Protein AF-A0A260ZCW2-F1 (afdb_monomer_lite)

InterPro domains:
  IPR050774 KCMF1 and Dystrophin [PTHR12268] (75-144)

Radius of gyration: 24.16 Å; chains: 1; bounding box: 41×25×76 Å

Structure (mmCIF, N/CA/C/O backbone):
data_AF-A0A260ZCW2-F1
#
_entry.id   AF-A0A260ZCW2-F1
#
loop_
_atom_site.group_PDB
_atom_site.id
_atom_site.type_symbol
_atom_site.label_atom_id
_atom_site.label_alt_id
_atom_site.label_comp_id
_atom_site.label_asym_id
_atom_site.label_entity_id
_atom_site.label_seq_id
_atom_site.pdbx_PDB_ins_code
_atom_site.Cartn_x
_atom_site.Cartn_y
_atom_site.Cartn_z
_atom_site.occupancy
_atom_site.B_iso_or_equiv
_atom_site.auth_seq_id
_atom_site.auth_comp_id
_atom_site.auth_asym_id
_atom_site.auth_atom_id
_atom_site.pdbx_PDB_model_num
ATOM 1 N N . MET A 1 1 ? -13.246 6.838 28.185 1.00 70.56 1 MET A N 1
ATOM 2 C CA . MET A 1 1 ? -12.648 7.931 27.379 1.00 70.56 1 MET A CA 1
ATOM 3 C C . MET A 1 1 ? -11.267 7.578 26.841 1.00 70.56 1 MET A C 1
ATOM 5 O O . MET A 1 1 ? -11.079 7.734 25.648 1.00 70.56 1 MET A O 1
ATOM 9 N N . GLN A 1 2 ? -10.339 7.052 27.652 1.00 87.06 2 GLN A N 1
ATOM 10 C CA . GLN A 1 2 ? -8.963 6.752 27.208 1.00 87.06 2 GLN A CA 1
ATOM 11 C C . GLN A 1 2 ? -8.869 5.871 25.945 1.00 87.06 2 GLN A C 1
ATOM 13 O O . GLN A 1 2 ? -8.070 6.169 25.069 1.00 87.06 2 GLN A O 1
ATOM 18 N N . ARG A 1 3 ? -9.716 4.841 25.800 1.00 87.38 3 ARG A N 1
ATOM 19 C CA . ARG A 1 3 ? -9.720 3.965 24.610 1.00 87.38 3 ARG A CA 1
ATOM 20 C C . ARG A 1 3 ? -10.188 4.645 23.323 1.00 87.38 3 ARG A C 1
ATOM 22 O O . ARG A 1 3 ? -9.660 4.364 22.256 1.00 87.38 3 ARG A O 1
ATOM 29 N N . LEU A 1 4 ? -11.162 5.549 23.421 1.00 90.38 4 LEU A N 1
ATOM 30 C CA . LEU A 1 4 ? -11.624 6.317 22.262 1.00 90.38 4 LEU A CA 1
ATOM 31 C C . LEU A 1 4 ? -10.545 7.315 21.823 1.00 90.38 4 LEU A C 1
ATOM 33 O O . LEU A 1 4 ? -10.254 7.416 20.640 1.00 90.38 4 LEU A O 1
ATOM 37 N N . GLN A 1 5 ? -9.885 7.962 22.788 1.00 92.50 5 GLN A N 1
ATOM 38 C CA . GLN A 1 5 ? -8.739 8.840 22.528 1.00 92.50 5 GLN A CA 1
ATOM 39 C C . GLN A 1 5 ? -7.556 8.078 21.910 1.00 92.50 5 GLN A C 1
ATOM 41 O O . GLN A 1 5 ? -6.869 8.604 21.040 1.00 92.50 5 GLN A O 1
ATOM 46 N N . GLU A 1 6 ? -7.317 6.837 22.342 1.00 94.81 6 GLU A N 1
ATOM 47 C CA . GLU A 1 6 ? -6.320 5.946 21.739 1.00 94.81 6 GLU A CA 1
ATOM 48 C C . GLU A 1 6 ? -6.648 5.668 20.264 1.00 94.81 6 GLU A C 1
ATOM 50 O O . GLU A 1 6 ? -5.778 5.837 19.413 1.00 94.81 6 GLU A O 1
ATOM 55 N N . LEU A 1 7 ? -7.904 5.326 19.948 1.00 95.75 7 LEU A N 1
ATOM 56 C CA . LEU A 1 7 ? -8.348 5.125 18.565 1.00 95.75 7 LEU A CA 1
ATOM 57 C C . LEU A 1 7 ? -8.179 6.397 17.720 1.00 95.75 7 LEU A C 1
ATOM 59 O O . LEU A 1 7 ? -7.641 6.323 16.618 1.00 95.75 7 LEU A O 1
ATOM 63 N N . GLU A 1 8 ? -8.612 7.554 18.224 1.00 95.81 8 GLU A N 1
ATOM 64 C CA . GLU A 1 8 ? -8.483 8.844 17.530 1.00 95.81 8 GLU A CA 1
ATOM 65 C C . GLU A 1 8 ? -7.018 9.188 17.233 1.00 95.81 8 GLU A C 1
ATOM 67 O O . GLU A 1 8 ? -6.690 9.617 16.125 1.00 95.81 8 GLU A O 1
ATOM 72 N N . ARG A 1 9 ? -6.120 8.950 18.197 1.00 97.19 9 ARG A N 1
ATOM 73 C CA . ARG A 1 9 ? -4.679 9.153 18.017 1.00 97.19 9 ARG A CA 1
ATOM 74 C C . ARG A 1 9 ? -4.112 8.217 16.951 1.00 97.19 9 ARG A C 1
ATOM 76 O O . ARG A 1 9 ? -3.419 8.689 16.053 1.00 97.19 9 ARG A O 1
ATOM 83 N N . ASN A 1 10 ? -4.425 6.923 17.031 1.00 97.94 10 ASN A N 1
ATOM 84 C CA . ASN A 1 10 ? -3.945 5.933 16.068 1.00 97.94 10 ASN A CA 1
ATOM 85 C C . ASN A 1 10 ? -4.466 6.248 14.653 1.00 97.94 10 ASN A C 1
ATOM 87 O O . ASN A 1 10 ? -3.725 6.129 13.679 1.00 97.94 10 ASN A O 1
ATOM 91 N N . LEU A 1 11 ? -5.718 6.710 14.528 1.00 98.19 11 LEU A N 1
ATOM 92 C CA . LEU A 1 11 ? -6.293 7.158 13.256 1.00 98.19 11 LEU A CA 1
ATOM 93 C C . LEU A 1 11 ? -5.526 8.348 12.678 1.00 98.19 11 LEU A C 1
ATOM 95 O O . LEU A 1 11 ? -5.175 8.319 11.499 1.00 98.19 11 LEU A O 1
ATOM 99 N N . ALA A 1 12 ? -5.246 9.371 13.487 1.00 98.00 12 ALA A N 1
ATOM 100 C CA . ALA A 1 12 ? -4.507 10.547 13.038 1.00 98.00 12 ALA A CA 1
ATOM 101 C C . ALA A 1 12 ? -3.088 10.184 12.567 1.00 98.00 12 ALA A C 1
ATOM 103 O O . ALA A 1 12 ? -2.667 10.601 11.489 1.00 98.00 12 ALA A O 1
ATOM 104 N N . GLU A 1 13 ? -2.373 9.361 13.335 1.00 97.88 13 GLU A N 1
ATOM 105 C CA . GLU A 1 13 ? -1.031 8.891 12.982 1.00 97.88 13 GLU A CA 1
ATOM 106 C C . GLU A 1 13 ? -1.046 8.064 11.688 1.00 97.88 13 GLU A C 1
ATOM 108 O O . GLU A 1 13 ? -0.305 8.355 10.747 1.00 97.88 13 GLU A O 1
ATOM 113 N N . CYS A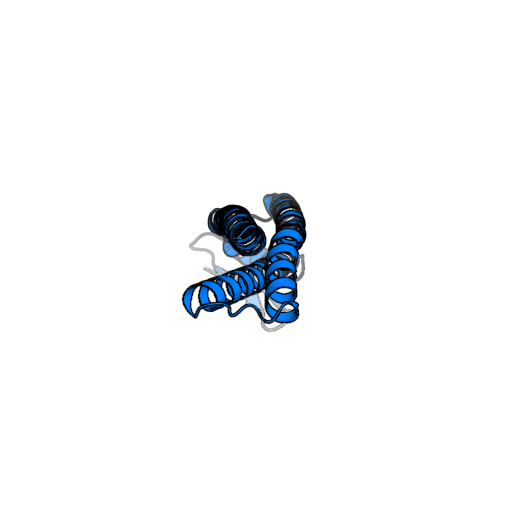 1 14 ? -1.970 7.107 11.574 1.00 98.50 14 CYS A N 1
ATOM 114 C CA . CYS A 1 14 ? -2.127 6.302 10.367 1.00 98.50 14 CYS A CA 1
ATOM 115 C C . CYS A 1 14 ? -2.438 7.163 9.131 1.00 98.50 14 CYS A C 1
ATOM 117 O O . CYS A 1 14 ? -1.879 6.947 8.054 1.00 98.50 14 CYS A O 1
ATOM 119 N N . GLN A 1 15 ? -3.292 8.180 9.274 1.00 98.38 15 GLN A N 1
ATOM 120 C CA . GLN A 1 15 ? -3.618 9.102 8.187 1.00 98.38 15 GLN A CA 1
ATOM 121 C C . GLN A 1 15 ? -2.417 9.926 7.726 1.00 98.38 15 GLN A C 1
ATOM 123 O O . GLN A 1 15 ? -2.273 10.140 6.519 1.00 98.38 15 GLN A O 1
ATOM 128 N N . LEU A 1 16 ? -1.559 10.374 8.646 1.00 98.19 16 LEU A N 1
ATOM 129 C CA . LEU A 1 16 ? -0.326 11.085 8.305 1.00 98.19 16 LEU A CA 1
ATOM 130 C C . LEU A 1 16 ? 0.608 10.190 7.486 1.00 98.19 16 LEU A C 1
ATOM 132 O O . LEU A 1 16 ? 1.055 10.593 6.411 1.00 98.19 16 LEU A O 1
ATOM 136 N N . HIS A 1 17 ? 0.829 8.955 7.941 1.00 98.12 17 HIS A N 1
ATOM 137 C CA . HIS A 1 17 ? 1.679 7.992 7.244 1.00 98.12 17 HIS A CA 1
ATOM 138 C C . HIS A 1 17 ? 1.125 7.598 5.870 1.00 98.12 17 HIS A C 1
ATOM 140 O O . HIS A 1 17 ? 1.870 7.598 4.889 1.00 98.12 17 HIS A O 1
ATOM 146 N N . LEU A 1 18 ? -0.187 7.357 5.762 1.00 98.25 18 LEU A N 1
ATOM 147 C CA . LEU A 1 18 ? -0.842 7.106 4.477 1.00 98.25 18 LEU A CA 1
ATOM 148 C C . LEU A 1 18 ? -0.663 8.275 3.510 1.00 98.25 18 LEU A C 1
ATOM 150 O O . LEU A 1 18 ? -0.273 8.060 2.369 1.00 98.25 18 LEU A O 1
ATOM 154 N N . THR A 1 19 ? -0.902 9.502 3.972 1.00 98.25 19 THR A N 1
ATOM 155 C CA . THR A 1 19 ? -0.797 10.704 3.131 1.00 98.25 19 THR A CA 1
ATOM 156 C C . THR A 1 19 ? 0.637 10.917 2.651 1.00 98.25 19 THR A C 1
ATOM 158 O O . THR A 1 19 ? 0.856 11.222 1.482 1.00 98.25 19 THR A O 1
ATOM 161 N N . SER A 1 20 ? 1.629 10.703 3.522 1.00 97.44 20 SER A N 1
ATOM 162 C CA . SER A 1 20 ? 3.044 10.774 3.142 1.00 97.44 20 SER A CA 1
ATOM 163 C C . SER A 1 20 ? 3.379 9.767 2.041 1.00 97.44 20 SER A C 1
ATOM 165 O O . SER A 1 20 ? 3.927 10.146 1.010 1.00 97.44 20 SER A O 1
ATOM 167 N N . SER A 1 21 ? 3.007 8.495 2.217 1.00 97.50 21 SER A N 1
ATOM 168 C CA . SER A 1 21 ? 3.301 7.452 1.228 1.00 97.50 21 SER A CA 1
ATOM 169 C C . SER A 1 21 ? 2.509 7.606 -0.076 1.00 97.50 21 SER A C 1
ATOM 171 O O . SER A 1 21 ? 3.024 7.283 -1.144 1.00 97.50 21 SER A O 1
ATOM 173 N N . GLU A 1 22 ? 1.276 8.111 -0.021 1.00 97.38 22 GLU A N 1
ATOM 174 C CA . GLU A 1 22 ? 0.488 8.451 -1.212 1.00 97.38 22 GLU A CA 1
ATOM 175 C C . GLU A 1 22 ? 1.161 9.572 -2.017 1.00 97.38 22 GLU A C 1
ATOM 177 O O . GLU A 1 22 ? 1.359 9.412 -3.222 1.00 97.38 22 GLU A O 1
ATOM 182 N N . ASN A 1 23 ? 1.608 10.643 -1.350 1.00 97.25 23 ASN A N 1
ATOM 183 C CA . ASN A 1 23 ? 2.348 11.737 -1.985 1.00 97.25 23 ASN A CA 1
ATOM 184 C C . ASN A 1 23 ? 3.682 11.260 -2.581 1.00 97.25 23 ASN A C 1
ATOM 186 O O . ASN A 1 23 ? 4.078 11.696 -3.664 1.00 97.25 23 ASN A O 1
ATOM 190 N N . GLU A 1 24 ? 4.383 10.351 -1.898 1.00 95.12 24 GLU A N 1
ATOM 191 C CA . GLU A 1 24 ? 5.608 9.747 -2.427 1.00 95.12 24 GLU A CA 1
ATOM 192 C C . GLU A 1 24 ? 5.340 9.018 -3.746 1.00 95.12 24 GLU A C 1
ATOM 194 O O . GLU A 1 24 ? 6.092 9.227 -4.690 1.00 95.12 24 GLU A O 1
ATOM 199 N N . ILE A 1 25 ? 4.259 8.230 -3.857 1.00 94.69 25 ILE A N 1
ATOM 200 C CA . ILE A 1 25 ? 3.896 7.577 -5.127 1.00 94.69 25 ILE A CA 1
ATOM 201 C C . ILE A 1 25 ? 3.483 8.601 -6.189 1.00 94.69 25 ILE A C 1
ATOM 203 O O . ILE A 1 25 ? 3.898 8.476 -7.342 1.00 94.69 25 ILE A O 1
ATOM 207 N N . GLU A 1 26 ? 2.655 9.584 -5.832 1.00 94.69 26 GLU A N 1
ATOM 208 C CA . GLU A 1 26 ? 2.114 10.573 -6.773 1.00 94.69 26 GLU A CA 1
ATOM 209 C C . GLU A 1 26 ? 3.215 11.427 -7.416 1.00 94.69 26 GLU A C 1
ATOM 211 O O . GLU A 1 26 ? 3.149 11.751 -8.602 1.00 94.69 26 GLU A O 1
ATOM 216 N N . THR A 1 27 ? 4.261 11.744 -6.653 1.00 95.25 27 THR A N 1
ATOM 217 C CA . THR A 1 27 ? 5.404 12.530 -7.135 1.00 95.25 27 THR A CA 1
ATOM 218 C C . THR A 1 27 ? 6.398 11.716 -7.966 1.00 95.25 27 THR A C 1
ATOM 220 O O . THR A 1 27 ? 7.270 12.300 -8.618 1.00 95.25 27 THR A O 1
ATOM 223 N N . MET A 1 28 ? 6.278 10.382 -8.009 1.00 94.12 28 MET A N 1
ATOM 224 C CA . MET A 1 28 ? 7.180 9.558 -8.811 1.00 94.12 28 MET A CA 1
ATOM 225 C C . MET A 1 28 ? 6.986 9.804 -10.305 1.00 94.12 28 MET A C 1
ATOM 227 O O . MET A 1 28 ? 5.871 9.849 -10.829 1.00 94.12 28 MET A O 1
ATOM 231 N N . LYS A 1 29 ? 8.102 9.817 -11.042 1.00 93.44 29 LYS A N 1
ATOM 232 C CA . LYS A 1 29 ? 8.076 9.840 -12.508 1.00 93.44 29 LYS A CA 1
ATOM 233 C C . LYS A 1 29 ? 7.258 8.655 -13.033 1.00 93.44 29 LYS A C 1
ATOM 235 O O . LYS A 1 29 ? 7.455 7.512 -12.604 1.00 93.44 29 LYS A O 1
ATOM 240 N N . ALA A 1 30 ? 6.340 8.925 -13.956 1.00 92.75 30 ALA A N 1
ATOM 241 C CA . ALA A 1 30 ? 5.554 7.886 -14.612 1.00 92.75 30 ALA A CA 1
ATOM 242 C C . ALA A 1 30 ? 6.476 6.915 -15.371 1.00 92.75 30 ALA A C 1
ATOM 244 O O . ALA A 1 30 ? 7.472 7.352 -15.954 1.00 92.75 30 ALA A O 1
ATOM 245 N N . VAL A 1 31 ? 6.179 5.612 -15.324 1.00 92.56 31 VAL A N 1
ATOM 246 C CA . VAL A 1 31 ? 7.102 4.552 -15.779 1.00 92.56 31 VAL A CA 1
ATOM 247 C C . VAL A 1 31 ? 7.437 4.695 -17.263 1.00 92.56 31 VAL A C 1
ATOM 249 O O . VAL A 1 31 ? 8.590 4.539 -17.647 1.00 92.56 31 VAL A O 1
ATOM 252 N N . GLU A 1 32 ? 6.469 5.101 -18.079 1.00 87.44 32 GLU A N 1
ATOM 253 C CA . GLU A 1 32 ? 6.623 5.344 -19.514 1.00 87.44 32 GLU A CA 1
ATOM 254 C C . GLU A 1 32 ? 7.574 6.502 -19.861 1.00 87.44 32 GLU A C 1
ATOM 256 O O . GLU A 1 32 ? 7.994 6.639 -21.007 1.00 87.44 32 GLU A O 1
ATOM 261 N N . LYS A 1 33 ? 7.927 7.344 -18.882 1.00 89.56 33 LYS A N 1
ATOM 262 C CA . LYS A 1 33 ? 8.877 8.455 -19.048 1.00 89.56 33 LYS A CA 1
ATOM 263 C C . LYS A 1 33 ? 10.271 8.120 -18.511 1.00 89.56 33 LYS A C 1
ATOM 265 O O . LYS A 1 33 ? 11.135 8.998 -18.502 1.00 89.56 33 LYS A O 1
ATOM 270 N N . ILE A 1 34 ? 10.494 6.917 -17.985 1.00 90.56 34 ILE A N 1
ATOM 271 C CA . ILE A 1 34 ? 11.783 6.510 -17.414 1.00 90.56 34 ILE A CA 1
ATOM 272 C C . ILE A 1 34 ? 12.687 6.017 -18.545 1.00 90.56 34 ILE A C 1
ATOM 274 O O . ILE A 1 34 ? 12.283 5.173 -19.342 1.00 90.56 34 ILE A O 1
ATOM 278 N N . HIS A 1 35 ? 13.900 6.564 -18.624 1.00 86.81 35 HIS A N 1
ATOM 279 C CA . HIS A 1 35 ? 14.889 6.137 -19.610 1.00 86.81 35 HIS A CA 1
ATOM 280 C C . HIS A 1 35 ? 15.560 4.832 -19.171 1.00 86.81 35 HIS A C 1
ATOM 282 O O . HIS A 1 35 ? 15.571 4.497 -17.984 1.00 86.81 35 HIS A O 1
ATOM 288 N N . LEU A 1 36 ? 16.122 4.090 -20.126 1.00 86.31 36 LEU A N 1
ATOM 289 C CA . LEU A 1 36 ? 16.727 2.779 -19.884 1.00 86.31 36 LEU A CA 1
ATOM 290 C C . LEU A 1 36 ? 17.844 2.846 -18.831 1.00 86.31 36 LEU A C 1
ATOM 292 O O . LEU A 1 36 ? 17.914 1.994 -17.945 1.00 86.31 36 LEU A O 1
ATOM 296 N N . GLU A 1 37 ? 18.677 3.882 -18.899 1.00 87.25 37 GLU A N 1
ATOM 297 C CA . GLU A 1 37 ? 19.762 4.157 -17.958 1.00 87.25 37 GLU A CA 1
ATOM 298 C C . GLU A 1 37 ? 19.275 4.368 -16.514 1.00 87.25 37 GLU A C 1
ATOM 300 O O . GLU A 1 37 ? 19.967 3.983 -15.568 1.00 87.25 37 GLU A O 1
ATOM 305 N N . ASP A 1 38 ? 18.054 4.880 -16.340 1.00 92.00 38 ASP A N 1
ATOM 306 C CA . ASP A 1 38 ? 17.469 5.216 -15.040 1.00 92.00 38 ASP A CA 1
ATOM 307 C C . ASP A 1 38 ? 16.627 4.073 -14.447 1.00 92.00 38 ASP A C 1
ATOM 309 O O . ASP A 1 38 ? 16.253 4.121 -13.273 1.00 92.00 38 ASP A O 1
ATOM 313 N N . LEU A 1 39 ? 16.326 3.010 -15.206 1.00 91.81 39 LEU A N 1
ATOM 314 C CA . LEU A 1 39 ? 15.434 1.932 -14.746 1.00 91.81 39 LEU A CA 1
ATOM 315 C C . LEU A 1 39 ? 15.928 1.232 -13.478 1.00 91.81 39 LEU A C 1
ATOM 317 O O . LEU A 1 39 ? 15.123 0.812 -12.643 1.00 91.81 39 LEU A O 1
ATOM 321 N N . LYS A 1 40 ? 17.249 1.110 -13.308 1.00 92.12 40 LYS A N 1
ATOM 322 C CA . LYS A 1 40 ? 17.831 0.536 -12.088 1.00 92.12 40 LYS A CA 1
ATOM 323 C C . LYS A 1 40 ? 17.527 1.408 -10.867 1.00 92.12 40 LYS A C 1
ATOM 325 O O . LYS A 1 40 ? 17.185 0.865 -9.819 1.00 92.12 40 LYS A O 1
ATOM 330 N N . ILE A 1 41 ? 17.633 2.728 -11.016 1.00 95.44 41 ILE A N 1
ATOM 331 C CA . ILE A 1 41 ? 17.336 3.702 -9.959 1.00 95.44 41 ILE A CA 1
ATOM 332 C C . ILE A 1 41 ? 15.841 3.657 -9.645 1.00 95.44 41 ILE A C 1
ATOM 334 O O . ILE A 1 41 ? 15.464 3.447 -8.497 1.00 95.44 41 ILE A O 1
ATOM 338 N N . ALA A 1 42 ? 14.993 3.714 -10.673 1.00 95.44 42 ALA A N 1
ATOM 339 C CA . ALA A 1 42 ? 13.545 3.649 -10.516 1.00 95.44 42 ALA A CA 1
ATOM 340 C C . ALA A 1 42 ? 13.071 2.376 -9.800 1.00 95.44 42 ALA A C 1
ATOM 342 O O . ALA A 1 42 ? 12.108 2.412 -9.029 1.00 95.44 42 ALA A O 1
ATOM 343 N N . ARG A 1 43 ? 13.729 1.236 -10.047 1.00 95.56 43 ARG A N 1
ATOM 344 C CA . ARG A 1 43 ? 13.441 -0.019 -9.345 1.00 95.56 43 ARG A CA 1
ATOM 345 C C . ARG A 1 43 ? 13.788 0.077 -7.863 1.00 95.56 43 ARG A C 1
ATOM 347 O O . ARG A 1 43 ? 12.956 -0.288 -7.042 1.00 95.56 43 ARG A O 1
ATOM 354 N N . GLU A 1 44 ? 14.975 0.579 -7.539 1.00 96.94 44 GLU A N 1
ATOM 355 C CA . GLU A 1 44 ? 15.417 0.756 -6.153 1.00 96.94 44 GLU A CA 1
ATOM 356 C C . GLU A 1 44 ? 14.496 1.721 -5.391 1.00 96.94 44 GLU A C 1
ATOM 358 O O . GLU A 1 44 ? 14.026 1.389 -4.307 1.00 96.94 44 GLU A O 1
ATOM 363 N N . GLU A 1 45 ? 14.142 2.864 -5.984 1.00 96.75 45 GLU A N 1
ATOM 364 C CA . GLU A 1 45 ? 13.181 3.815 -5.406 1.00 96.75 45 GLU A CA 1
ATOM 365 C C . GLU A 1 45 ? 11.812 3.166 -5.158 1.00 96.75 45 GLU A C 1
ATOM 367 O O . GLU A 1 45 ? 11.214 3.324 -4.092 1.00 96.75 45 GLU A O 1
ATOM 372 N N . THR A 1 46 ? 11.323 2.388 -6.128 1.00 97.19 46 THR A N 1
ATOM 373 C CA . THR A 1 46 ? 10.043 1.678 -6.004 1.00 97.19 46 THR A CA 1
ATOM 374 C C . THR A 1 46 ? 10.097 0.624 -4.888 1.00 97.19 46 THR A C 1
ATOM 376 O O . THR A 1 46 ? 9.135 0.481 -4.133 1.00 97.19 46 THR A O 1
ATOM 379 N N . ASP A 1 47 ? 11.213 -0.092 -4.734 1.00 97.38 47 ASP A N 1
ATOM 380 C CA . ASP A 1 47 ? 11.398 -1.081 -3.666 1.00 97.38 47 ASP A CA 1
ATOM 381 C C . ASP A 1 47 ? 11.535 -0.415 -2.283 1.00 97.38 47 ASP A C 1
ATOM 383 O O . ASP A 1 47 ? 11.021 -0.943 -1.293 1.00 97.38 47 ASP A O 1
ATOM 387 N N . GLN A 1 48 ? 12.153 0.766 -2.196 1.00 97.44 48 GLN A N 1
ATOM 388 C CA . GLN A 1 48 ? 12.207 1.560 -0.962 1.00 97.44 48 GLN A CA 1
ATOM 389 C C . GLN A 1 48 ? 10.821 2.047 -0.532 1.00 97.44 48 GLN A C 1
ATOM 391 O O . GLN A 1 48 ? 10.448 1.878 0.630 1.00 97.44 48 GLN A O 1
ATOM 396 N N . ILE A 1 49 ? 10.026 2.580 -1.462 1.00 96.19 49 ILE A N 1
ATOM 397 C CA . ILE A 1 49 ? 8.648 2.998 -1.171 1.00 96.19 49 ILE A CA 1
ATOM 398 C C . ILE A 1 49 ? 7.782 1.789 -0.801 1.00 96.19 49 ILE A C 1
ATOM 400 O O . ILE A 1 49 ? 6.985 1.872 0.130 1.00 96.19 49 ILE A O 1
ATOM 404 N N . SER A 1 50 ? 7.971 0.633 -1.448 1.00 97.38 50 SER A N 1
ATOM 405 C CA . SER A 1 50 ? 7.273 -0.601 -1.063 1.00 97.38 50 SER A CA 1
ATOM 406 C C . SER A 1 50 ? 7.535 -0.981 0.396 1.00 97.38 50 SER A C 1
ATOM 408 O O . SER A 1 50 ? 6.590 -1.340 1.092 1.00 97.38 50 SER A O 1
ATOM 410 N N . LYS A 1 51 ? 8.782 -0.871 0.875 1.00 97.50 51 LYS A N 1
ATOM 411 C CA . LYS A 1 51 ? 9.124 -1.136 2.283 1.00 97.50 51 LYS A CA 1
ATOM 412 C C . LYS A 1 51 ? 8.428 -0.157 3.228 1.00 97.50 51 LYS A C 1
ATOM 414 O O . LYS A 1 51 ? 7.833 -0.594 4.205 1.00 97.50 51 LYS A O 1
ATOM 419 N N . ARG A 1 52 ? 8.425 1.140 2.902 1.00 95.69 52 ARG A N 1
ATOM 420 C CA . ARG A 1 52 ? 7.696 2.158 3.683 1.00 95.69 52 ARG A CA 1
ATOM 421 C C . ARG A 1 52 ? 6.199 1.864 3.739 1.00 95.69 52 ARG A C 1
ATOM 423 O O . ARG A 1 52 ? 5.598 1.938 4.800 1.00 95.69 52 ARG A O 1
ATOM 430 N N . ILE A 1 53 ? 5.588 1.466 2.624 1.00 96.69 53 ILE A N 1
ATOM 431 C CA . ILE A 1 53 ? 4.169 1.076 2.591 1.00 96.69 53 ILE A CA 1
ATOM 432 C C . ILE A 1 53 ? 3.921 -0.173 3.442 1.00 96.69 53 ILE A C 1
ATOM 434 O O . ILE A 1 53 ? 2.889 -0.267 4.104 1.00 96.69 53 ILE A O 1
ATOM 438 N N . ASP A 1 54 ? 4.846 -1.131 3.460 1.00 96.06 54 ASP A N 1
ATOM 439 C CA . ASP A 1 54 ? 4.746 -2.275 4.365 1.00 96.06 54 ASP A CA 1
ATOM 440 C C . ASP A 1 54 ? 4.840 -1.848 5.843 1.00 96.06 54 ASP A C 1
ATOM 442 O O . ASP A 1 54 ? 4.135 -2.429 6.665 1.00 96.06 54 ASP A O 1
ATOM 446 N N . GLU A 1 55 ? 5.597 -0.798 6.181 1.00 96.88 55 GLU A N 1
ATOM 447 C CA . GLU A 1 55 ? 5.600 -0.183 7.521 1.00 96.88 55 GLU A CA 1
ATOM 448 C C . GLU A 1 55 ? 4.274 0.531 7.837 1.00 96.88 55 GLU A C 1
ATOM 450 O O . GLU A 1 55 ? 3.782 0.416 8.959 1.00 96.88 55 GLU A O 1
ATOM 455 N N . VAL A 1 56 ? 3.626 1.181 6.853 1.00 97.62 56 VAL A N 1
ATOM 456 C CA . VAL A 1 56 ? 2.296 1.811 7.035 1.00 97.62 56 VAL A CA 1
ATOM 457 C C . VAL A 1 56 ? 1.256 0.809 7.543 1.00 97.62 56 VAL A C 1
ATOM 459 O O . VAL A 1 56 ? 0.338 1.174 8.281 1.00 97.62 56 VAL A O 1
ATOM 462 N N . ARG A 1 57 ? 1.418 -0.473 7.191 1.00 97.31 57 ARG A N 1
ATOM 463 C CA . ARG A 1 57 ? 0.560 -1.557 7.673 1.00 97.31 57 ARG A CA 1
ATOM 464 C C . ARG A 1 57 ? 0.458 -1.583 9.197 1.00 97.31 57 ARG A C 1
ATOM 466 O O . ARG A 1 57 ? -0.627 -1.843 9.697 1.00 97.31 57 ARG A O 1
ATOM 473 N N . LEU A 1 58 ? 1.550 -1.309 9.911 1.00 98.12 58 LEU A N 1
ATOM 474 C CA . LEU A 1 58 ? 1.573 -1.361 11.373 1.00 98.12 58 LEU A CA 1
ATOM 475 C C . LEU A 1 58 ? 0.559 -0.379 11.969 1.00 98.12 58 LEU A C 1
ATOM 477 O O . LEU A 1 58 ? -0.234 -0.768 12.815 1.00 98.12 58 LEU A O 1
ATOM 481 N N . PHE A 1 59 ? 0.481 0.842 11.437 1.00 98.38 59 PHE A N 1
ATOM 482 C CA . PHE A 1 59 ? -0.493 1.836 11.898 1.00 98.38 59 PHE A CA 1
ATOM 483 C C . PHE A 1 59 ? -1.937 1.463 11.541 1.00 98.38 59 PHE A C 1
ATOM 485 O O . PHE A 1 59 ? -2.865 1.770 12.285 1.00 98.38 59 PHE A O 1
ATOM 492 N N . VAL A 1 60 ? -2.147 0.813 10.392 1.00 98.44 60 VAL A N 1
ATOM 493 C CA . VAL A 1 60 ? -3.473 0.307 9.999 1.00 98.44 60 VAL A CA 1
ATOM 494 C C . VAL A 1 60 ? -3.913 -0.815 10.942 1.00 98.44 60 VAL A C 1
ATOM 496 O O . VAL A 1 60 ? -5.056 -0.822 11.398 1.00 98.44 60 VAL A O 1
ATOM 499 N N . ASP A 1 61 ? -3.000 -1.733 11.257 1.00 98.31 61 ASP A N 1
ATOM 500 C CA . ASP A 1 61 ? -3.226 -2.822 12.204 1.00 98.31 61 ASP A CA 1
ATOM 501 C C . ASP A 1 61 ? -3.493 -2.245 13.615 1.00 98.31 61 ASP A C 1
ATOM 503 O O . ASP A 1 61 ? -4.483 -2.623 14.234 1.00 98.31 61 ASP A O 1
ATOM 507 N N . ASP A 1 62 ? -2.756 -1.221 14.066 1.00 98.25 62 ASP A N 1
ATOM 508 C CA . ASP A 1 62 ? -2.987 -0.533 15.350 1.00 98.25 62 ASP A CA 1
ATOM 509 C C . ASP A 1 62 ? -4.367 0.143 15.450 1.00 98.25 62 ASP A C 1
ATOM 511 O O . ASP A 1 62 ? -4.996 0.141 16.516 1.00 98.25 62 ASP A O 1
ATOM 515 N N . VAL A 1 63 ? -4.856 0.740 14.357 1.00 98.44 63 VAL A N 1
ATOM 516 C CA . VAL A 1 63 ? -6.216 1.302 14.276 1.00 98.44 63 VAL A CA 1
ATOM 517 C C . VAL A 1 63 ? -7.259 0.192 14.379 1.00 98.44 63 VAL A C 1
ATOM 519 O O . VAL A 1 63 ? -8.207 0.302 15.162 1.00 98.44 63 VAL A O 1
ATOM 522 N N . ASN A 1 64 ? -7.087 -0.882 13.607 1.00 98.00 64 ASN A N 1
ATOM 523 C CA . ASN A 1 64 ? -8.017 -2.009 13.587 1.00 98.00 64 ASN A CA 1
ATOM 524 C C . ASN A 1 64 ? -8.057 -2.732 14.940 1.00 98.00 64 ASN A C 1
ATOM 526 O O . ASN A 1 64 ? -9.138 -3.059 15.429 1.00 98.00 64 ASN A O 1
ATOM 530 N N . ASP A 1 65 ? -6.907 -2.909 15.583 1.00 97.81 65 ASP A N 1
ATOM 531 C CA . ASP A 1 65 ? -6.791 -3.534 16.895 1.00 97.81 65 ASP A CA 1
ATOM 532 C C . ASP A 1 65 ? -7.407 -2.659 17.994 1.00 97.81 65 ASP A C 1
ATOM 534 O O . ASP A 1 65 ? -8.095 -3.172 18.880 1.00 97.81 65 ASP A O 1
ATOM 538 N N . ALA A 1 66 ? -7.219 -1.335 17.943 1.00 96.44 66 ALA A N 1
ATOM 539 C CA . ALA A 1 66 ? -7.884 -0.409 18.862 1.00 96.44 66 A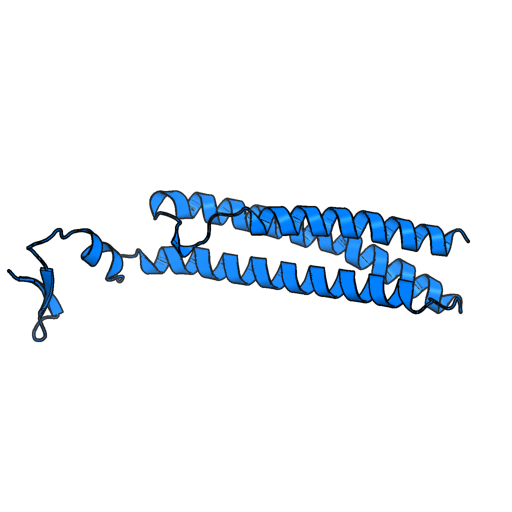LA A CA 1
ATOM 540 C C . ALA A 1 66 ? -9.413 -0.451 18.700 1.00 96.44 66 ALA A C 1
ATOM 542 O O . ALA A 1 66 ? -10.143 -0.503 19.694 1.00 96.44 66 ALA A O 1
ATOM 543 N N . ALA A 1 67 ? -9.902 -0.498 17.459 1.00 96.06 67 ALA A N 1
ATOM 544 C CA . ALA A 1 67 ? -11.323 -0.648 17.167 1.00 96.06 67 ALA A CA 1
ATOM 545 C C . ALA A 1 67 ? -11.874 -1.997 17.662 1.00 96.06 67 ALA A C 1
ATOM 547 O O . ALA A 1 67 ? -12.933 -2.038 18.289 1.00 96.06 67 ALA A O 1
ATOM 548 N N . ALA A 1 68 ? -11.141 -3.092 17.450 1.00 95.69 68 ALA A N 1
ATOM 549 C CA . ALA A 1 68 ? -11.521 -4.421 17.921 1.00 95.69 68 ALA A CA 1
ATOM 550 C C . ALA A 1 68 ? -11.602 -4.489 19.454 1.00 95.69 68 ALA A C 1
ATOM 552 O O . ALA A 1 68 ? -12.554 -5.059 19.988 1.00 95.69 68 ALA A O 1
ATOM 553 N N . ARG A 1 69 ? -10.657 -3.859 20.170 1.00 94.88 69 ARG A N 1
ATOM 554 C CA . ARG A 1 69 ? -10.697 -3.746 21.640 1.00 94.88 69 ARG A CA 1
ATOM 555 C C . ARG A 1 69 ? -11.940 -3.004 22.128 1.00 94.88 69 ARG A C 1
ATOM 557 O O . ARG A 1 69 ? -12.584 -3.470 23.059 1.00 94.88 69 ARG A O 1
ATOM 564 N N . LEU A 1 70 ? -12.305 -1.892 21.485 1.00 93.88 70 LEU A N 1
ATOM 565 C CA . LEU A 1 70 ? -13.520 -1.142 21.827 1.00 93.88 70 LEU A CA 1
ATOM 566 C C . LEU A 1 70 ? -14.780 -2.001 21.657 1.00 93.88 70 LEU A C 1
ATOM 568 O O . LEU A 1 70 ? -15.619 -2.043 22.554 1.00 93.88 70 LEU A O 1
ATOM 572 N N . LEU A 1 71 ? -14.884 -2.730 20.544 1.00 92.62 71 LEU A N 1
ATOM 573 C CA . LEU A 1 71 ? -16.016 -3.625 20.296 1.00 92.62 71 LEU A CA 1
ATOM 574 C C . LEU A 1 71 ? -16.082 -4.780 21.308 1.00 92.62 71 LEU A C 1
ATOM 576 O O . LEU A 1 71 ? -17.174 -5.159 21.715 1.00 92.62 71 LEU A O 1
ATOM 580 N N . ALA A 1 72 ? -14.935 -5.315 21.735 1.00 93.94 72 ALA A N 1
ATOM 581 C CA . ALA A 1 72 ? -14.865 -6.373 22.745 1.00 93.94 72 ALA A CA 1
ATOM 582 C C . ALA A 1 72 ? -15.275 -5.905 24.156 1.00 93.94 72 ALA A C 1
ATOM 584 O O . ALA A 1 72 ? -15.690 -6.722 24.972 1.00 93.94 72 ALA A O 1
ATOM 585 N N . GLU A 1 73 ? -15.174 -4.605 24.441 1.00 93.00 73 GLU A N 1
ATOM 586 C CA . GLU A 1 73 ? -15.630 -3.976 25.690 1.00 93.00 73 GLU A CA 1
ATOM 587 C C . GLU A 1 73 ? -17.113 -3.532 25.627 1.00 93.00 73 GLU A C 1
ATOM 589 O O . GLU A 1 73 ? -17.559 -2.755 26.471 1.00 93.00 73 GLU A O 1
ATOM 594 N N . ASP A 1 74 ? -17.877 -3.980 24.619 1.00 91.62 74 ASP A N 1
ATOM 595 C CA . ASP A 1 74 ? -19.258 -3.551 24.328 1.00 91.62 74 ASP A CA 1
ATOM 596 C C . ASP A 1 74 ? -19.408 -2.027 24.108 1.00 91.62 74 ASP A C 1
ATOM 598 O O . ASP A 1 74 ? -20.507 -1.459 24.183 1.00 91.62 74 ASP A O 1
ATOM 602 N N . LEU A 1 75 ? -18.307 -1.335 23.788 1.00 90.00 75 LEU A N 1
ATOM 603 C CA . LEU A 1 75 ? -18.322 0.086 23.463 1.00 90.00 75 LEU A CA 1
ATOM 604 C C . LEU A 1 75 ? -18.741 0.276 22.005 1.00 90.00 75 LEU A C 1
ATOM 606 O O . LEU A 1 75 ? -18.134 -0.241 21.066 1.00 90.00 75 LEU A O 1
ATOM 610 N N . LYS A 1 76 ? -19.797 1.067 21.806 1.00 88.12 76 LYS A N 1
ATOM 611 C CA . LYS A 1 76 ? -20.302 1.381 20.468 1.00 88.12 76 LYS A CA 1
ATOM 612 C C . LYS A 1 76 ? -19.409 2.418 19.796 1.00 88.12 76 LYS A C 1
ATOM 614 O O . LYS A 1 76 ? -19.250 3.523 20.306 1.00 88.12 76 LYS A O 1
ATOM 619 N N . LEU A 1 77 ? -18.898 2.070 18.618 1.00 91.25 77 LEU A N 1
ATOM 620 C CA . LEU A 1 77 ? -18.347 3.032 17.668 1.00 91.25 77 LEU A CA 1
ATOM 621 C C . LEU A 1 77 ? -19.500 3.756 16.968 1.00 91.25 77 LEU A C 1
ATOM 623 O O . LEU A 1 77 ? -20.469 3.115 16.545 1.00 91.25 77 LEU A O 1
ATOM 627 N N . ASP A 1 78 ? -19.394 5.075 16.840 1.00 92.62 78 ASP A N 1
ATOM 628 C CA . ASP A 1 78 ? -20.313 5.842 16.006 1.00 92.62 78 ASP A CA 1
ATOM 629 C C . ASP A 1 78 ? -20.020 5.624 14.509 1.00 92.62 78 ASP A C 1
ATOM 631 O O . ASP A 1 78 ? -19.010 5.033 14.115 1.00 92.62 78 ASP A O 1
ATOM 635 N N . GLU A 1 79 ? -20.939 6.067 13.653 1.00 94.81 79 GLU A N 1
ATOM 636 C CA . GLU A 1 79 ? -20.796 5.906 12.200 1.00 94.81 79 GLU A CA 1
ATOM 637 C C . GLU A 1 79 ? -19.617 6.706 11.631 1.00 94.81 79 GLU A C 1
ATOM 639 O O . GLU A 1 79 ? -19.027 6.312 10.625 1.00 94.81 79 GLU A O 1
ATOM 644 N N . HIS A 1 80 ? -19.226 7.799 12.290 1.00 94.44 80 HIS A N 1
ATOM 645 C CA . HIS A 1 80 ? -18.085 8.597 11.862 1.00 94.44 80 HIS A CA 1
ATOM 646 C C . HIS A 1 80 ? -16.768 7.829 12.039 1.00 94.44 80 HIS A C 1
ATOM 648 O O . HIS A 1 80 ? -15.993 7.709 11.089 1.00 94.44 80 HIS A O 1
ATOM 654 N N . ALA A 1 81 ? -16.536 7.257 13.221 1.00 93.50 81 ALA A N 1
ATOM 655 C CA . ALA A 1 81 ? -15.355 6.466 13.538 1.00 93.50 81 ALA A CA 1
ATOM 656 C C . ALA A 1 81 ? -15.264 5.211 12.662 1.00 93.50 81 ALA A C 1
ATOM 658 O O . ALA A 1 81 ? -14.197 4.909 12.129 1.00 93.50 81 ALA A O 1
ATOM 659 N N . LYS A 1 82 ? -16.386 4.512 12.439 1.00 96.00 82 LYS A N 1
ATOM 660 C CA . LYS A 1 82 ? -16.430 3.370 11.509 1.00 96.00 82 LYS A CA 1
ATOM 661 C C . LYS A 1 82 ? -16.025 3.779 10.094 1.00 96.00 82 LYS A C 1
A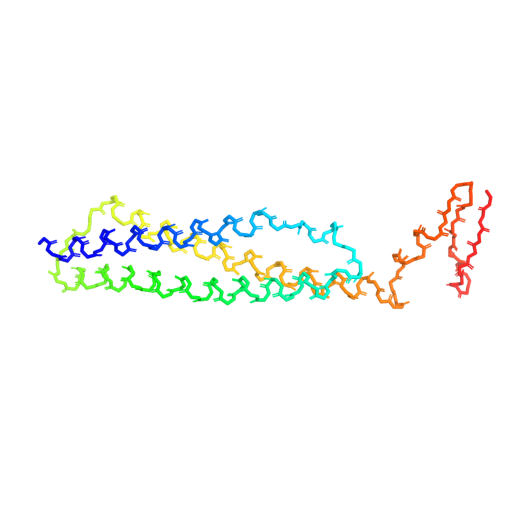TOM 663 O O . LYS A 1 82 ? -15.158 3.138 9.504 1.00 96.00 82 LYS A O 1
ATOM 668 N N . GLY A 1 83 ? -16.586 4.878 9.584 1.00 97.88 83 GLY A N 1
ATOM 669 C CA . GLY A 1 83 ? -16.241 5.403 8.264 1.00 97.88 83 GLY A CA 1
ATOM 670 C C . GLY A 1 83 ? -14.760 5.778 8.140 1.00 97.88 83 GLY A C 1
ATOM 671 O O . GLY A 1 83 ? -14.137 5.493 7.119 1.00 97.88 83 GLY A O 1
ATOM 672 N N . GLN A 1 84 ? -14.165 6.357 9.187 1.00 97.94 84 GLN A N 1
ATOM 673 C CA . GLN A 1 84 ? -12.732 6.679 9.240 1.00 97.94 84 GLN A CA 1
ATOM 674 C C . GLN A 1 84 ? -11.855 5.416 9.161 1.00 97.94 84 GLN A C 1
ATOM 676 O O . GLN A 1 84 ? -10.901 5.377 8.379 1.00 97.94 84 GLN A O 1
ATOM 681 N N . ILE A 1 85 ? -12.201 4.371 9.921 1.00 98.12 85 ILE A N 1
ATOM 682 C CA . ILE A 1 85 ? -11.489 3.083 9.928 1.00 98.12 85 ILE A CA 1
ATOM 683 C C . ILE A 1 85 ? -11.581 2.406 8.553 1.00 98.12 85 ILE A C 1
ATOM 685 O O . ILE A 1 85 ? -10.569 1.981 7.991 1.00 98.12 85 ILE A O 1
ATOM 689 N N . GLU A 1 86 ? -12.777 2.332 7.964 1.00 98.31 86 GLU A N 1
ATOM 690 C CA . GLU A 1 86 ? -12.964 1.783 6.614 1.00 98.31 86 GLU A CA 1
ATOM 691 C C . GLU A 1 86 ? -12.172 2.569 5.564 1.00 98.31 86 GLU A C 1
ATOM 693 O O . GLU A 1 86 ? -11.540 1.985 4.678 1.00 98.31 86 GLU A O 1
ATOM 698 N N . HIS A 1 87 ? -12.163 3.897 5.678 1.00 98.25 87 HIS A N 1
ATOM 699 C CA . HIS A 1 87 ? -11.444 4.771 4.764 1.00 98.25 87 HIS A CA 1
ATOM 700 C C . HIS A 1 87 ? -9.929 4.530 4.802 1.00 98.25 87 HIS A C 1
ATOM 702 O O . HIS A 1 87 ? -9.312 4.361 3.747 1.00 98.25 87 HIS A O 1
ATOM 708 N N . VAL A 1 88 ? -9.335 4.446 5.995 1.00 98.31 88 VAL A N 1
ATOM 709 C CA . VAL A 1 88 ? -7.911 4.125 6.189 1.00 98.31 88 VAL A CA 1
ATOM 710 C C . VAL A 1 88 ? -7.563 2.752 5.597 1.00 98.31 88 VAL A C 1
ATOM 712 O O . VAL A 1 88 ? -6.617 2.637 4.815 1.00 98.31 88 VAL A O 1
ATOM 715 N N . ASN A 1 89 ? -8.380 1.727 5.859 1.00 98.56 89 ASN A N 1
ATOM 716 C CA . ASN A 1 89 ? -8.188 0.382 5.305 1.00 98.56 89 ASN A CA 1
ATOM 717 C C . ASN A 1 89 ? -8.253 0.355 3.766 1.00 98.56 89 ASN A C 1
ATOM 719 O O . ASN A 1 89 ? -7.452 -0.313 3.094 1.00 98.56 89 ASN A O 1
ATOM 723 N N . LYS A 1 90 ? -9.195 1.103 3.182 1.00 98.62 90 LYS A N 1
ATOM 724 C CA . LYS A 1 90 ? -9.351 1.222 1.727 1.00 98.62 90 LYS A CA 1
ATOM 725 C C . LYS A 1 90 ? -8.174 1.957 1.085 1.00 98.62 90 LYS A C 1
ATOM 727 O O . LYS A 1 90 ? -7.683 1.512 0.041 1.00 98.62 90 LYS A O 1
ATOM 732 N N . ARG A 1 91 ? -7.707 3.049 1.698 1.00 98.44 91 ARG A N 1
ATOM 733 C CA . ARG A 1 91 ? -6.521 3.799 1.255 1.00 98.44 91 ARG A CA 1
ATOM 734 C C . ARG A 1 91 ? -5.284 2.915 1.255 1.00 98.44 91 ARG A C 1
ATOM 736 O O . ARG A 1 91 ? -4.671 2.750 0.204 1.00 98.44 91 ARG A O 1
ATOM 743 N N . TYR A 1 92 ? -5.007 2.221 2.359 1.00 98.56 92 TYR A N 1
ATOM 744 C CA . TYR A 1 92 ? -3.889 1.277 2.440 1.00 98.56 92 TYR A CA 1
ATOM 745 C C . TYR A 1 92 ? -3.957 0.188 1.357 1.00 98.56 92 TYR A C 1
ATOM 747 O O . TYR A 1 92 ? -2.978 -0.079 0.658 1.00 98.56 92 TYR A O 1
ATOM 755 N N . SER A 1 93 ? -5.134 -0.409 1.151 1.00 98.38 93 SER A N 1
ATOM 756 C CA . SER A 1 93 ? -5.335 -1.431 0.114 1.00 98.38 93 SER A CA 1
ATOM 757 C C . SER A 1 93 ? -5.085 -0.897 -1.301 1.00 98.38 93 SER A C 1
ATOM 759 O O . SER A 1 93 ? -4.531 -1.600 -2.152 1.00 98.38 93 SER A O 1
ATOM 761 N N . THR A 1 94 ? -5.484 0.349 -1.556 1.00 98.12 94 THR A N 1
ATOM 762 C CA . THR A 1 94 ? -5.267 1.041 -2.833 1.00 98.12 94 THR A CA 1
ATOM 763 C C . THR A 1 94 ? -3.786 1.332 -3.040 1.00 98.12 94 THR A C 1
ATOM 765 O O . THR A 1 94 ? -3.239 0.988 -4.086 1.00 98.12 94 THR A O 1
ATOM 768 N N . LEU A 1 95 ? -3.118 1.860 -2.015 1.00 97.56 95 LEU A N 1
ATOM 769 C CA . LEU A 1 95 ? -1.693 2.168 -2.009 1.00 97.56 95 LEU A CA 1
ATOM 770 C C . LEU A 1 95 ? -0.839 0.915 -2.262 1.00 97.56 95 LEU A C 1
ATOM 772 O O . LEU A 1 95 ? 0.007 0.888 -3.157 1.00 97.56 95 LEU A O 1
ATOM 776 N N . LYS A 1 96 ? -1.147 -0.182 -1.561 1.00 98.06 96 LYS A N 1
ATOM 777 C CA . LYS A 1 96 ? -0.497 -1.488 -1.743 1.00 98.06 96 LYS A CA 1
ATOM 778 C C . LYS A 1 96 ? -0.684 -2.053 -3.150 1.00 98.06 96 LYS A C 1
ATOM 780 O O . LYS A 1 96 ? 0.207 -2.704 -3.695 1.00 98.06 96 LYS A O 1
ATOM 785 N N . ARG A 1 97 ? -1.853 -1.838 -3.756 1.00 98.25 97 ARG A N 1
ATOM 786 C CA . ARG A 1 97 ? -2.103 -2.226 -5.149 1.00 98.25 97 ARG A CA 1
ATOM 787 C C . ARG A 1 97 ? -1.294 -1.357 -6.110 1.00 98.25 97 ARG A C 1
ATOM 789 O O . ARG A 1 97 ? -0.670 -1.907 -7.013 1.00 98.25 97 ARG A O 1
ATOM 796 N N . ALA A 1 98 ? -1.290 -0.042 -5.907 1.00 97.19 98 ALA A N 1
ATOM 797 C CA . ALA A 1 98 ? -0.587 0.912 -6.755 1.00 97.19 98 ALA A CA 1
ATOM 798 C C . ALA A 1 98 ? 0.917 0.612 -6.815 1.00 97.19 98 ALA A C 1
ATOM 800 O O . ALA A 1 98 ? 1.470 0.490 -7.910 1.00 97.19 98 ALA A O 1
ATOM 801 N N . ILE A 1 99 ? 1.560 0.375 -5.665 1.00 97.75 99 ILE A N 1
ATOM 802 C CA . ILE A 1 99 ? 2.995 0.070 -5.640 1.00 97.75 99 ILE A CA 1
ATOM 803 C C . ILE A 1 99 ? 3.323 -1.260 -6.332 1.00 97.75 99 ILE A C 1
ATOM 805 O O . ILE A 1 99 ? 4.287 -1.333 -7.088 1.00 97.75 99 ILE A O 1
ATOM 809 N N . ARG A 1 100 ? 2.477 -2.290 -6.190 1.00 97.75 100 ARG A N 1
ATOM 810 C CA . ARG A 1 100 ? 2.650 -3.573 -6.899 1.00 97.75 100 ARG A CA 1
ATOM 811 C C . ARG A 1 100 ? 2.521 -3.429 -8.412 1.00 97.75 100 ARG A C 1
ATOM 813 O O . ARG A 1 100 ? 3.294 -4.035 -9.152 1.00 97.75 100 ARG A O 1
ATOM 820 N N . ILE A 1 101 ? 1.550 -2.637 -8.871 1.00 97.19 101 ILE A N 1
ATOM 821 C CA . ILE A 1 101 ? 1.381 -2.324 -10.296 1.00 97.19 101 ILE A CA 1
ATOM 822 C C . ILE A 1 101 ? 2.635 -1.618 -10.810 1.00 97.19 101 ILE A C 1
ATOM 824 O O . ILE A 1 101 ? 3.184 -2.021 -11.834 1.00 97.19 101 ILE A O 1
ATOM 828 N N . ARG A 1 102 ? 3.139 -0.624 -10.072 1.00 96.50 102 ARG A N 1
ATOM 829 C CA . ARG A 1 102 ? 4.367 0.085 -10.436 1.00 96.50 102 ARG A CA 1
ATOM 830 C C . ARG A 1 102 ? 5.582 -0.843 -10.483 1.00 96.50 102 ARG A C 1
ATOM 832 O O . ARG A 1 102 ? 6.316 -0.805 -11.463 1.00 96.50 102 ARG A O 1
ATOM 839 N N . GLN A 1 103 ? 5.776 -1.713 -9.490 1.00 96.50 103 GLN A N 1
ATOM 840 C CA . GLN A 1 103 ? 6.866 -2.700 -9.483 1.00 96.50 103 GLN A CA 1
ATOM 841 C C . GLN A 1 103 ? 6.824 -3.616 -10.709 1.00 96.50 103 GLN A C 1
ATOM 843 O O . GLN A 1 103 ? 7.868 -3.925 -11.286 1.00 96.50 103 GLN A O 1
ATOM 848 N N . ALA A 1 104 ? 5.629 -4.058 -11.113 1.00 95.44 104 ALA A N 1
ATOM 849 C CA . ALA A 1 104 ? 5.457 -4.845 -12.328 1.00 95.44 104 ALA A CA 1
ATOM 850 C C . ALA A 1 104 ? 5.794 -4.020 -13.579 1.00 95.44 104 ALA A C 1
ATOM 852 O O . ALA A 1 104 ? 6.549 -4.490 -14.424 1.00 95.44 104 ALA A O 1
ATOM 853 N N . ALA A 1 105 ? 5.309 -2.780 -13.667 1.00 93.94 105 ALA A N 1
ATOM 854 C CA . ALA A 1 105 ? 5.577 -1.892 -14.794 1.00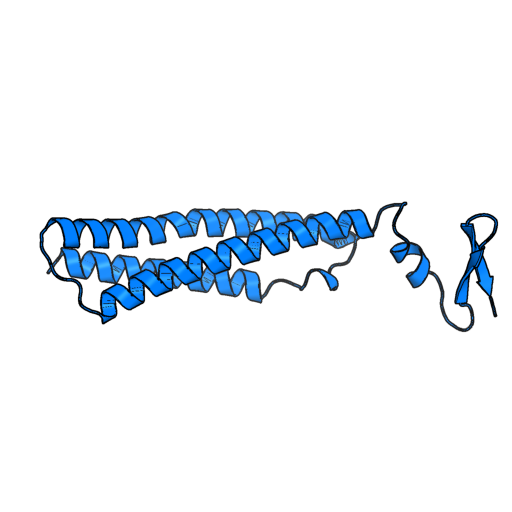 93.94 105 ALA A CA 1
ATOM 855 C C . ALA A 1 105 ? 7.076 -1.582 -14.950 1.00 93.94 105 ALA A C 1
ATOM 857 O O . ALA A 1 105 ? 7.612 -1.737 -16.041 1.00 93.94 105 ALA A O 1
ATOM 858 N N . VAL A 1 106 ? 7.780 -1.225 -13.869 1.00 94.31 106 VAL A N 1
ATOM 859 C CA . VAL A 1 106 ? 9.231 -0.950 -13.900 1.00 94.31 106 VAL A CA 1
ATOM 860 C C . VAL A 1 106 ? 10.028 -2.200 -14.291 1.00 94.31 106 VAL A C 1
ATOM 862 O O . VAL A 1 106 ? 10.987 -2.116 -15.056 1.00 94.31 106 VAL A O 1
ATOM 865 N N . ARG A 1 107 ? 9.624 -3.382 -13.809 1.00 90.56 107 ARG A N 1
ATOM 866 C CA . ARG A 1 107 ? 10.253 -4.659 -14.183 1.00 90.56 107 ARG A CA 1
ATOM 867 C C . ARG A 1 107 ? 10.045 -4.993 -15.660 1.00 90.56 107 ARG A C 1
ATOM 869 O O . ARG A 1 107 ? 10.978 -5.452 -16.316 1.00 90.56 107 ARG A O 1
ATOM 876 N N . ASN A 1 108 ? 8.833 -4.778 -16.162 1.00 89.88 108 ASN A N 1
ATOM 877 C CA . ASN A 1 108 ? 8.482 -5.061 -17.549 1.00 89.88 108 ASN A CA 1
ATOM 878 C C . ASN A 1 108 ? 9.153 -4.072 -18.502 1.00 89.88 108 ASN A C 1
ATOM 880 O O . ASN A 1 108 ? 9.677 -4.510 -19.518 1.00 89.88 108 ASN A O 1
ATOM 884 N N . ALA A 1 109 ? 9.271 -2.797 -18.116 1.00 87.50 109 ALA A N 1
ATOM 885 C CA . ALA A 1 109 ? 9.988 -1.794 -18.896 1.00 87.50 109 ALA A CA 1
ATOM 886 C C . ALA A 1 109 ? 11.409 -2.267 -19.243 1.00 87.50 109 ALA A C 1
ATOM 888 O O . ALA A 1 109 ? 11.805 -2.210 -20.396 1.00 87.50 109 ALA A O 1
ATOM 889 N N . ALA A 1 110 ? 12.150 -2.859 -18.298 1.00 74.88 110 ALA A N 1
ATOM 890 C CA . ALA A 1 110 ? 13.484 -3.404 -18.578 1.00 74.88 110 ALA A CA 1
ATOM 891 C C . ALA A 1 110 ? 13.490 -4.553 -19.610 1.00 74.88 110 ALA A C 1
ATOM 893 O O . ALA A 1 110 ? 14.474 -4.728 -20.328 1.00 74.88 110 ALA A O 1
ATOM 894 N N . SER A 1 111 ? 12.404 -5.328 -19.696 1.00 75.12 111 SER A N 1
ATOM 895 C CA . SER A 1 111 ? 12.240 -6.381 -20.711 1.00 75.12 111 SER A CA 1
ATOM 896 C C . SER A 1 111 ? 11.904 -5.785 -22.082 1.00 75.12 111 SER A C 1
ATOM 898 O O . SER A 1 111 ? 12.423 -6.254 -23.095 1.00 75.12 111 SER A O 1
ATOM 900 N N . ASP A 1 112 ? 11.124 -4.702 -22.097 1.00 72.50 112 ASP A N 1
ATOM 901 C CA . ASP A 1 112 ? 10.740 -3.938 -23.291 1.00 72.50 112 ASP A CA 1
ATOM 902 C C . ASP A 1 112 ? 11.892 -3.118 -23.899 1.00 72.50 112 ASP A C 1
ATOM 904 O O . ASP A 1 112 ? 11.720 -2.536 -24.966 1.00 72.50 112 ASP A O 1
ATOM 908 N N . PHE A 1 113 ? 13.066 -3.084 -23.259 1.00 64.75 113 PHE A N 1
ATOM 909 C CA . PHE A 1 113 ? 14.309 -2.529 -23.816 1.00 64.75 113 PHE A CA 1
ATOM 910 C C . PHE A 1 113 ? 15.366 -3.601 -24.152 1.00 64.75 113 PHE A C 1
ATOM 912 O O . PHE A 1 113 ? 16.472 -3.268 -24.579 1.00 64.75 113 PHE A O 1
ATOM 919 N N . GLY A 1 114 ? 15.074 -4.892 -23.950 1.00 60.88 114 GLY A N 1
ATOM 920 C CA . GLY A 1 114 ? 16.015 -5.983 -24.229 1.00 60.88 114 GLY A CA 1
ATOM 921 C C . GLY A 1 114 ? 16.264 -6.213 -25.733 1.00 60.88 114 GLY A C 1
ATOM 922 O O . GLY A 1 114 ? 15.535 -5.676 -26.563 1.00 60.88 114 GLY A O 1
ATOM 923 N N . PRO A 1 115 ? 17.234 -7.064 -26.127 1.00 55.69 115 PRO A N 1
ATOM 924 C CA . PRO A 1 115 ? 17.557 -7.347 -27.538 1.00 55.69 115 PRO A CA 1
ATOM 925 C C . PRO A 1 115 ? 16.375 -7.860 -28.379 1.00 55.69 115 PRO A C 1
ATOM 927 O O . PRO A 1 115 ? 16.394 -7.764 -29.602 1.00 55.69 115 PRO A O 1
ATOM 930 N N . THR A 1 116 ? 15.355 -8.414 -27.720 1.00 53.34 116 THR A N 1
ATOM 931 C CA . THR A 1 116 ? 14.116 -8.914 -28.333 1.00 53.34 116 THR A CA 1
ATOM 932 C C . THR A 1 116 ? 13.064 -7.815 -28.544 1.00 53.34 116 THR A C 1
ATOM 934 O O . THR A 1 116 ? 12.041 -8.064 -29.172 1.00 53.34 116 THR A O 1
ATOM 937 N N . SER A 1 117 ? 13.278 -6.609 -28.015 1.00 56.91 117 SER A N 1
ATOM 938 C CA . SER A 1 117 ? 12.330 -5.500 -28.107 1.00 56.91 117 SER A CA 1
ATOM 939 C C . SER A 1 117 ? 12.579 -4.634 -29.348 1.00 56.91 117 SER A C 1
ATOM 941 O O . SER A 1 117 ? 13.694 -4.192 -29.622 1.00 56.91 117 SER A O 1
ATOM 943 N N . GLU A 1 118 ? 11.524 -4.345 -30.113 1.00 60.06 118 GLU A N 1
ATOM 944 C CA . GLU A 1 118 ? 11.607 -3.464 -31.290 1.00 60.06 118 GLU A CA 1
ATOM 945 C C . GLU A 1 118 ? 11.769 -1.974 -30.921 1.00 60.06 118 GLU A C 1
ATOM 947 O O . GLU A 1 118 ? 12.019 -1.135 -31.786 1.00 60.06 118 GLU A O 1
ATOM 952 N N . HIS A 1 119 ? 11.668 -1.621 -29.635 1.00 56.28 119 HIS A N 1
ATOM 953 C CA . HIS A 1 119 ? 11.701 -0.238 -29.151 1.00 56.28 119 HIS A CA 1
ATOM 954 C C . HIS A 1 119 ? 13.031 0.479 -29.432 1.00 56.28 119 HIS A C 1
ATOM 956 O O . HIS A 1 119 ? 13.021 1.632 -29.871 1.00 56.28 119 HIS A O 1
ATOM 962 N N . PHE A 1 120 ? 14.165 -0.213 -29.258 1.00 57.53 120 PHE A N 1
ATOM 963 C CA . PHE A 1 120 ? 15.507 0.298 -29.593 1.00 57.53 120 PHE A CA 1
ATOM 964 C C . P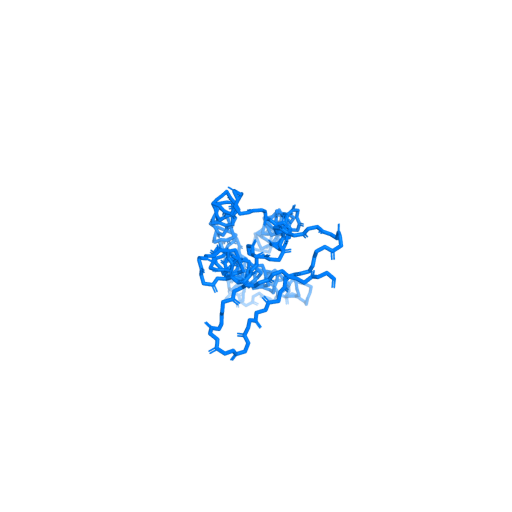HE A 1 120 ? 15.622 0.705 -31.072 1.00 57.53 120 PHE A C 1
ATOM 966 O O . PHE A 1 120 ? 16.346 1.626 -31.457 1.00 57.53 120 PHE A O 1
ATOM 973 N N . LEU A 1 121 ? 14.867 0.016 -31.919 1.00 57.97 121 LEU A N 1
ATOM 974 C CA . LEU A 1 121 ? 14.990 0.117 -33.357 1.00 57.97 121 LEU A CA 1
ATOM 975 C C . LEU A 1 121 ? 14.203 1.290 -33.953 1.00 57.97 121 LEU A C 1
ATOM 977 O O . LEU A 1 121 ? 14.610 1.818 -34.986 1.00 57.97 121 LEU A O 1
ATOM 981 N N . ASN A 1 122 ? 13.121 1.720 -33.301 1.00 56.88 122 ASN A N 1
ATOM 982 C CA . ASN A 1 122 ? 12.291 2.835 -33.766 1.00 56.88 122 ASN A CA 1
ATOM 983 C C . ASN A 1 122 ? 12.883 4.214 -33.428 1.00 56.88 122 ASN A C 1
ATOM 985 O O . ASN A 1 122 ? 12.646 5.164 -34.165 1.00 56.88 122 ASN A O 1
ATOM 989 N N . GLN A 1 123 ? 13.669 4.342 -32.351 1.00 57.22 123 GLN A N 1
ATOM 990 C CA . GLN A 1 123 ? 14.304 5.620 -31.975 1.00 57.22 123 GLN A CA 1
ATOM 991 C C . GLN A 1 123 ? 15.573 5.939 -32.775 1.00 57.22 123 GLN A C 1
ATOM 993 O O . GLN A 1 123 ? 16.027 7.080 -32.783 1.00 57.22 123 GLN A O 1
ATOM 998 N N . SER A 1 124 ? 16.149 4.947 -33.455 1.00 57.38 124 SER A N 1
ATOM 999 C CA . SER A 1 124 ? 17.431 5.082 -34.154 1.00 57.38 124 SER A CA 1
ATOM 1000 C C . SER A 1 124 ? 17.310 5.716 -35.547 1.00 57.38 124 SER A C 1
ATOM 1002 O O . SER A 1 124 ? 18.301 5.767 -36.274 1.00 57.38 124 SER A O 1
ATOM 1004 N N . VAL A 1 125 ? 16.116 6.164 -35.954 1.00 61.69 125 VAL A N 1
ATOM 1005 C CA . VAL A 1 125 ? 15.871 6.651 -37.317 1.00 61.69 125 VAL A CA 1
ATOM 1006 C C . VAL A 1 125 ? 15.159 7.998 -37.297 1.00 61.69 125 VAL A C 1
ATOM 1008 O O . VAL A 1 125 ? 14.122 8.163 -36.658 1.00 61.69 125 VAL A O 1
ATOM 1011 N N . THR A 1 126 ? 15.735 8.970 -38.001 1.00 63.97 126 THR A N 1
ATOM 1012 C CA . THR A 1 126 ? 15.180 10.310 -38.198 1.00 63.97 126 THR A CA 1
ATOM 1013 C C . THR A 1 126 ? 14.659 10.461 -39.625 1.00 63.97 126 THR A C 1
ATOM 1015 O O . THR A 1 126 ? 15.231 9.908 -40.566 1.00 63.97 126 THR A O 1
ATOM 1018 N N . LEU A 1 127 ? 13.585 11.243 -39.795 1.00 62.12 127 LEU A N 1
ATOM 1019 C CA . LEU A 1 127 ? 13.047 11.568 -41.119 1.00 62.12 127 LEU A CA 1
ATOM 1020 C C . LEU A 1 127 ? 14.148 12.147 -42.035 1.00 62.12 127 LEU A C 1
ATOM 1022 O O . LEU A 1 127 ? 14.997 12.904 -41.554 1.00 62.12 127 LEU A O 1
ATOM 1026 N N . PRO A 1 128 ? 14.132 11.835 -43.345 1.00 67.56 128 PRO A N 1
ATOM 1027 C CA . PRO A 1 128 ? 13.070 11.126 -44.075 1.00 67.56 128 PRO A CA 1
ATOM 1028 C C . PRO A 1 128 ? 13.091 9.599 -43.925 1.00 67.56 128 PRO A C 1
ATOM 1030 O O . PRO A 1 128 ? 12.114 8.949 -44.270 1.00 67.56 128 PRO A O 1
ATOM 1033 N N . TRP A 1 129 ? 14.157 9.027 -43.371 1.00 68.56 129 TRP A N 1
ATOM 1034 C CA . TRP A 1 129 ? 14.338 7.583 -43.316 1.00 68.56 129 TRP A CA 1
ATOM 1035 C C . TRP A 1 129 ? 13.304 6.944 -42.389 1.00 68.56 129 TRP A C 1
ATOM 1037 O O . TRP A 1 129 ? 13.176 7.310 -41.219 1.00 68.56 129 TRP A O 1
ATOM 1047 N N . GLN A 1 130 ? 12.561 5.970 -42.906 1.00 69.50 130 GLN A N 1
ATOM 1048 C CA . GLN A 1 130 ? 11.701 5.114 -42.096 1.00 69.50 130 GLN A C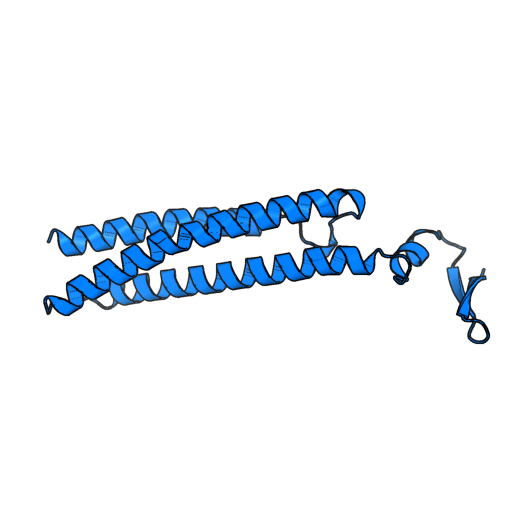A 1
ATOM 1049 C C . GLN A 1 130 ? 12.284 3.705 -42.066 1.00 69.50 130 GLN A C 1
ATOM 1051 O O . GLN A 1 130 ? 12.870 3.225 -43.036 1.00 69.50 130 GLN A O 1
ATOM 1056 N N . ARG A 1 131 ? 12.153 3.025 -40.928 1.00 73.94 131 ARG A N 1
ATOM 1057 C CA . ARG A 1 131 ? 12.593 1.636 -40.789 1.00 73.94 131 ARG A CA 1
ATOM 1058 C C . ARG A 1 131 ? 11.427 0.701 -41.065 1.00 73.94 131 ARG A C 1
ATOM 1060 O O . ARG A 1 131 ? 10.368 0.850 -40.466 1.00 73.94 131 ARG A O 1
ATOM 1067 N N . ALA A 1 132 ? 11.644 -0.294 -41.912 1.00 76.06 132 ALA A N 1
ATOM 1068 C CA . ALA A 1 132 ? 10.691 -1.358 -42.191 1.00 76.06 132 ALA A CA 1
ATOM 1069 C C . ALA A 1 132 ? 11.300 -2.729 -41.858 1.00 76.06 132 ALA A C 1
ATOM 1071 O O . ALA A 1 132 ? 12.521 -2.889 -41.785 1.00 76.06 132 ALA A O 1
ATOM 1072 N N . ILE A 1 133 ? 10.444 -3.725 -41.624 1.00 74.44 133 ILE A N 1
ATOM 1073 C CA . ILE A 1 133 ? 10.858 -5.112 -41.378 1.00 74.44 133 ILE A CA 1
ATOM 1074 C C . ILE A 1 133 ? 10.436 -5.949 -42.574 1.00 74.44 133 ILE A C 1
ATOM 1076 O O . ILE A 1 133 ? 9.275 -5.943 -42.988 1.00 74.44 133 ILE A O 1
ATOM 1080 N N . SER A 1 134 ? 11.398 -6.655 -43.157 1.00 80.00 134 SER A N 1
ATOM 1081 C CA . SER A 1 134 ? 11.146 -7.484 -44.326 1.00 80.00 134 SER A CA 1
ATOM 1082 C C . SER A 1 134 ? 10.237 -8.655 -43.966 1.00 80.00 134 SER A C 1
ATOM 1084 O O . SER A 1 134 ? 10.504 -9.403 -43.026 1.00 80.00 134 SER A O 1
ATOM 1086 N N . LYS A 1 135 ? 9.185 -8.869 -44.763 1.00 81.00 135 LYS A N 1
ATOM 1087 C CA . LYS A 1 135 ? 8.259 -9.997 -44.573 1.00 81.00 135 LYS A CA 1
ATOM 1088 C C . LYS A 1 135 ? 8.909 -11.362 -44.826 1.00 81.00 135 LYS A C 1
ATOM 1090 O O . LYS A 1 135 ? 8.347 -12.369 -44.416 1.00 81.00 135 LYS A O 1
ATOM 1095 N N . SER A 1 136 ? 10.044 -11.411 -45.530 1.00 83.56 136 SER A N 1
ATOM 1096 C CA . SER A 1 136 ? 10.667 -12.670 -45.958 1.00 83.56 136 SER A CA 1
ATOM 1097 C C . SER A 1 136 ? 11.704 -13.206 -44.976 1.00 83.56 136 SER A C 1
ATOM 1099 O O . SER A 1 136 ? 11.738 -14.406 -44.726 1.00 83.56 136 SER A O 1
ATOM 1101 N N . ASN A 1 137 ? 12.553 -12.340 -44.424 1.00 83.88 137 ASN A N 1
ATOM 1102 C CA . ASN A 1 137 ? 13.665 -12.732 -43.551 1.00 83.88 137 ASN A CA 1
ATOM 1103 C C . ASN A 1 137 ? 13.619 -12.062 -42.173 1.00 83.88 137 ASN A C 1
ATOM 1105 O O . ASN A 1 137 ? 14.520 -12.288 -41.372 1.00 83.88 137 ASN A O 1
ATOM 1109 N N . LEU A 1 138 ? 12.593 -11.239 -41.910 1.00 77.62 138 LEU A N 1
ATOM 1110 C CA . LEU A 1 138 ? 12.421 -10.472 -40.673 1.00 77.62 138 LEU A CA 1
ATOM 1111 C C . LEU A 1 138 ? 13.616 -9.564 -40.355 1.00 77.62 138 LEU A C 1
ATOM 1113 O O . LEU A 1 138 ? 13.785 -9.125 -39.218 1.00 77.62 138 LEU A O 1
ATOM 1117 N N . LEU A 1 139 ? 14.442 -9.260 -41.364 1.00 77.44 139 LEU A N 1
ATOM 1118 C CA . LEU A 1 139 ? 15.552 -8.345 -41.200 1.00 77.44 139 LEU A CA 1
ATOM 1119 C C . LEU A 1 139 ? 15.077 -6.898 -41.362 1.00 77.44 139 LEU A C 1
ATOM 1121 O O . LEU A 1 139 ? 14.256 -6.592 -42.236 1.00 77.44 139 LEU A O 1
ATOM 1125 N N . PRO A 1 140 ? 15.619 -5.995 -40.542 1.00 77.12 140 PRO A N 1
ATOM 1126 C CA . PRO A 1 140 ? 15.408 -4.566 -40.689 1.00 77.12 140 PRO A CA 1
ATOM 1127 C C . PRO A 1 140 ? 15.988 -3.994 -41.976 1.00 77.12 140 PRO A C 1
ATOM 1129 O O . PRO A 1 140 ? 17.104 -4.344 -42.354 1.00 77.12 140 PRO A O 1
ATOM 1132 N N . TYR A 1 141 ? 15.289 -3.043 -42.586 1.00 80.19 141 TYR A N 1
ATOM 1133 C CA . TYR A 1 141 ? 15.807 -2.238 -43.689 1.00 80.19 141 TYR A CA 1
ATOM 1134 C C . TYR A 1 141 ? 15.276 -0.801 -43.627 1.00 80.19 141 TYR A C 1
ATOM 1136 O O . TYR A 1 141 ? 14.304 -0.516 -42.925 1.00 80.19 141 TYR A O 1
ATOM 1144 N N . TYR A 1 142 ? 15.941 0.106 -44.339 1.00 81.81 142 TYR A N 1
ATOM 1145 C CA . TYR A 1 142 ? 15.553 1.513 -44.435 1.00 81.81 142 TYR A CA 1
ATOM 1146 C C . TYR A 1 142 ? 14.791 1.761 -45.738 1.00 81.81 142 TYR A C 1
ATOM 1148 O O . TYR A 1 142 ? 15.143 1.193 -46.774 1.00 81.81 142 TYR A O 1
ATOM 1156 N N . ILE A 1 143 ? 13.752 2.590 -45.668 1.00 75.31 143 ILE A N 1
ATOM 1157 C CA . ILE A 1 143 ? 12.999 3.106 -46.813 1.00 75.31 143 ILE A CA 1
ATOM 1158 C C . ILE A 1 143 ? 13.074 4.635 -46.833 1.00 75.31 143 ILE A C 1
ATOM 1160 O O . ILE A 1 143 ? 13.184 5.266 -45.775 1.00 75.31 143 ILE A O 1
ATOM 1164 N N . GLU A 1 144 ? 13.045 5.183 -48.046 1.00 68.75 144 GLU A N 1
ATOM 1165 C CA . GLU A 1 144 ? 12.893 6.614 -48.343 1.00 68.75 144 GLU A CA 1
ATOM 1166 C C . GLU A 1 144 ? 11.416 7.014 -48.414 1.00 68.75 144 GLU A C 1
ATOM 1168 O O . GLU A 1 144 ? 10.600 6.180 -48.882 1.00 68.75 144 GLU A O 1
#

Foldseek 3Di:
DVLVVQLVVLLVVLVVLLVVLVVLLVPDDDLVPADLVCLVVLLVSLVVSLVSLVVSVVSLVSNVVSVVVCVVVVHDDDPVSVVSNVVSVVSSVVSNVSSVVSNVSSVVVNVCPDPPHCPVVQVVDDPPWDWDADPPPRDIDIDD

pLDDT: mean 88.66, std 12.76, range [53.34, 98.62]

Organism: NCBI:txid1503980

Sequence (144 aa):
MQRLQELERNLAECQLHLTSSENEIETMKAVEKIHLEDLKIAREETDQISKRIDEVRLFVDDVNDAAARLLAEDLKLDEHAKGQIEHVNKRYSTLKRAIRIRQAAVRNAASDFGPTSEHFLNQSVTLPWQRAISKSNLLPYYIE

Secondary structure (DSSP, 8-state):
-HHHHHHHHHHHHHHHHHHHHHHHHHTSPPGGG--GGGHHHHHHHHHHHHHHHHHHHHHHHHHHHHHHHHHHTTPPPPHHHHHHHHHHHHHHHHHHHHHHHHHHHHHHHHHTTSTT-THHHHTT--TT-EEEE-TTT--EEEE-